Protein 6B8C (pdb70)

B-factor: mean 74.17, std 14.64, range [49.21, 110.91]

Secondary structure (DSSP, 8-state):
--HHHHHHHHHTTTTPPB-TT-EETTEE-HHHHHHHHHHHHH-----SSTTGGGGSSEEE-STTPPTT-EEEES-TT---EEEEEEETTEEEE---TT--SEEEETTTS--SEEEE-

Nearest PDB structures (foldseek):
  6b8c-assembly1_A  TM=1.009E+00  e=1.311E-25  Enterococcus faecium
  7v6s-assembly2_B  TM=8.438E-01  e=3.149E-09  Escherichia coli K-12
  8xup-assembly1_I  TM=8.447E-01  e=9.801E-09  Escherichia coli K-12
  8xud-assembly1_I  TM=8.359E-01  e=7.615E-09  Escherichia coli K-12
  2k1g-assembly1_A  TM=8.363E-01  e=1.675E-07  Escherichia coli K-12

Solvent-accessible surface area: 5639 Å² total; per-residue (Å²): 162,101,24,68,35,9,27,60,17,0,108,141,28,88,45,14,76,29,71,205,42,12,94,68,60,94,2,0,18,15,6,0,0,0,35,47,0,5,52,95,34,54,57,102,93,10,15,24,157,21,38,49,0,10,95,26,32,85,100,48,50,44,111,110,17,159,42,4,14,0,4,0,18,12,74,88,55,42,5,146,23,0,0,0,2,25,23,74,31,86,2,1,21,0,22,102,98,58,79,34,1,71,63,3,25,38,160,160,147,68,11,84,24,0,0,26,79

Radius of gyration: 12.3 Å; Cα contacts (8 Å, |Δi|>4): 278; chains: 1; bounding box: 28×29×31 Å

Structure (mmCIF, N/CA/C/O backbone):
data_6B8C
#
_entry.id   6B8C
#
_cell.length_a   100.385
_cell.length_b   100.385
_cell.length_c   100.385
_cell.angle_alpha   90.00
_cell.angle_beta   90.00
_cell.angle_gamma   90.00
#
_symmetry.space_group_name_H-M   'P 4 3 2'
#
loop_
_entity.id
_entity.type
_entity.pdbx_description
1 polymer NLP/P60
2 water water
#
loop_
_atom_site.group_PDB
_atom_site.id
_atom_site.type_symbol
_atom_site.label_atom_id
_atom_site.label_alt_id
_atom_site.label_comp_id
_atom_site.label_asym_id
_atom_site.label_entity_id
_atom_site.label_seq_id
_atom_site.pdbx_PDB_ins_code
_atom_site.Cartn_x
_atom_site.Cartn_y
_atom_site.Cartn_z
_atom_site.occupancy
_atom_site.B_iso_or_equiv
_atom_site.auth_seq_id
_atom_site.auth_comp_id
_atom_site.auth_asym_id
_atom_site.auth_atom_id
_atom_site.pdbx_PDB_model_num
ATOM 1 N N . VAL A 1 26 ? 125.880 79.716 134.109 1.00 103.34 414 VAL A N 1
ATOM 2 C CA . VAL A 1 26 ? 124.534 79.157 134.084 1.00 99.44 414 VAL A CA 1
ATOM 3 C C . VAL A 1 26 ? 124.310 78.231 135.271 1.00 98.32 414 VAL A C 1
ATOM 4 O O . VAL A 1 26 ? 123.800 77.122 135.120 1.00 98.97 414 VAL A O 1
ATOM 8 N N . ASN A 1 27 ? 124.706 78.689 136.451 1.00 95.81 415 ASN A N 1
ATOM 9 C CA . ASN A 1 27 ? 124.427 77.978 137.687 1.00 94.48 415 ASN A CA 1
ATOM 10 C C . ASN A 1 27 ? 123.174 78.551 138.346 1.00 89.31 415 ASN A C 1
ATOM 11 O O . ASN A 1 27 ? 122.653 79.595 137.946 1.00 87.95 415 ASN A O 1
ATOM 16 N N . GLY A 1 28 ? 122.680 77.839 139.363 1.00 91.10 416 GLY A N 1
ATOM 17 C CA . GLY A 1 28 ? 121.468 78.268 140.045 1.00 85.29 416 GLY A CA 1
ATOM 18 C C . GLY A 1 28 ? 121.578 79.654 140.649 1.00 82.09 416 GLY A C 1
ATOM 19 O O . GLY A 1 28 ? 120.565 80.345 140.825 1.00 79.64 416 GLY A O 1
ATOM 20 N N . ALA A 1 29 ? 122.800 80.078 140.982 1.00 82.04 417 ALA A N 1
ATOM 21 C CA . ALA A 1 29 ? 123.014 81.442 141.451 1.00 81.96 417 ALA A CA 1
ATOM 22 C C . ALA A 1 29 ? 122.528 82.459 140.425 1.00 76.95 417 ALA A C 1
ATOM 23 O O . ALA A 1 29 ? 121.973 83.501 140.790 1.00 74.44 417 ALA A O 1
ATOM 25 N N . ALA A 1 30 ? 122.707 82.162 139.135 1.00 81.72 418 ALA A N 1
ATOM 26 C CA . ALA A 1 30 ? 122.258 83.086 138.097 1.00 77.72 418 ALA A CA 1
ATOM 27 C C . ALA A 1 30 ? 120.736 83.135 138.024 1.00 75.20 418 ALA A C 1
ATOM 28 O O . ALA A 1 30 ? 120.153 84.211 137.837 1.00 76.06 418 ALA A O 1
ATOM 30 N N . ILE A 1 31 ? 120.079 81.982 138.171 1.00 76.27 419 ILE A N 1
ATOM 31 C CA . ILE A 1 31 ? 118.620 81.958 138.222 1.00 73.03 419 ILE A CA 1
ATOM 32 C C . ILE A 1 31 ? 118.118 82.801 139.388 1.00 69.65 419 ILE A C 1
ATOM 33 O O . ILE A 1 31 ? 117.167 83.580 139.248 1.00 67.20 419 ILE A O 1
ATOM 38 N N . VAL A 1 32 ? 118.754 82.661 140.554 1.00 73.30 420 VAL A N 1
ATOM 39 C CA . VAL A 1 32 ? 118.344 83.429 141.728 1.00 70.39 420 VAL A CA 1
ATOM 40 C C . VAL A 1 32 ? 118.552 84.922 141.496 1.00 68.63 420 VAL A C 1
ATOM 41 O O . VAL A 1 32 ? 117.693 85.750 141.837 1.00 65.70 420 VAL A O 1
ATOM 45 N N . ALA A 1 33 ? 119.696 85.288 140.914 1.00 66.92 421 ALA A N 1
ATOM 46 C CA . ALA A 1 33 ? 119.989 86.696 140.678 1.00 67.50 421 ALA A CA 1
ATOM 47 C C . ALA A 1 33 ? 119.003 87.307 139.691 1.00 66.40 421 ALA A C 1
ATOM 48 O O . ALA A 1 33 ? 118.599 88.466 139.842 1.00 64.70 421 ALA A O 1
ATOM 50 N N . GLU A 1 34 ? 118.599 86.541 138.674 1.00 67.00 422 GLU A N 1
ATOM 51 C CA . GLU A 1 34 ? 117.602 87.041 137.732 1.00 66.06 422 GLU A CA 1
ATOM 52 C C . GLU A 1 34 ? 116.230 87.152 138.388 1.00 62.71 422 GLU A C 1
ATOM 53 O O . GLU A 1 34 ? 115.493 88.113 138.139 1.00 60.63 422 GLU A O 1
ATOM 59 N N . ALA A 1 35 ? 115.869 86.178 139.228 1.00 64.59 423 ALA A N 1
ATOM 60 C CA . ALA A 1 35 ? 114.566 86.217 139.882 1.00 62.22 423 ALA A CA 1
ATOM 61 C C . ALA A 1 35 ? 114.454 87.408 140.824 1.00 60.71 423 ALA A C 1
ATOM 62 O O . ALA A 1 35 ? 113.378 88.004 140.958 1.00 58.48 423 ALA A O 1
ATOM 64 N N . TYR A 1 36 ? 115.557 87.774 141.484 1.00 60.63 424 TYR A N 1
ATOM 65 C CA . TYR A 1 36 ? 115.514 88.908 142.404 1.00 60.23 424 TYR A CA 1
ATOM 66 C C . TYR A 1 36 ? 115.196 90.226 141.703 1.00 58.75 424 TYR A C 1
ATOM 67 O O . TYR A 1 36 ? 114.716 91.160 142.357 1.00 56.87 424 TYR A O 1
ATOM 76 N N . LYS A 1 37 ? 115.427 90.319 140.390 1.00 60.14 425 LYS A N 1
ATOM 77 C CA . LYS A 1 37 ? 115.180 91.566 139.673 1.00 59.68 425 LYS A CA 1
ATOM 78 C C . LYS A 1 37 ? 113.708 91.957 139.649 1.00 57.66 425 LYS A C 1
ATOM 79 O O . LYS A 1 37 ? 113.395 93.126 139.397 1.00 56.97 425 LYS A O 1
ATOM 85 N N . TYR A 1 38 ? 112.795 91.021 139.890 1.00 57.41 426 TYR A N 1
ATOM 86 C CA . TYR A 1 38 ? 111.377 91.280 139.692 1.00 55.71 426 TYR A CA 1
ATOM 87 C C . TYR A 1 38 ? 110.592 91.297 140.996 1.00 53.47 426 TYR A C 1
ATOM 88 O O . TYR A 1 38 ? 109.357 91.260 140.966 1.00 53.16 426 TYR A O 1
ATOM 97 N N . ILE A 1 39 ? 111.280 91.372 142.138 1.00 53.57 427 ILE A N 1
ATOM 98 C CA . ILE A 1 39 ? 110.604 91.548 143.416 1.00 52.25 427 ILE A CA 1
ATOM 99 C C . ILE A 1 39 ? 109.748 92.804 143.363 1.00 51.32 427 ILE A C 1
ATOM 100 O O . ILE A 1 39 ? 110.186 93.855 142.879 1.00 51.39 427 ILE A O 1
ATOM 105 N N . GLY A 1 40 ? 108.506 92.690 143.826 1.00 49.98 428 GLY A N 1
ATOM 106 C CA . GLY A 1 40 ? 107.577 93.796 143.777 1.00 49.63 428 GLY A CA 1
ATOM 107 C C . GLY A 1 40 ? 106.786 93.913 142.493 1.00 50.48 428 GLY A C 1
ATOM 108 O O . GLY A 1 40 ? 105.963 94.828 142.377 1.00 51.36 428 GLY A O 1
ATOM 109 N N . THR A 1 41 ? 107.013 93.039 141.526 1.00 50.55 429 THR A N 1
ATOM 110 C CA . THR A 1 41 ? 106.186 93.014 140.329 1.00 50.83 429 THR A CA 1
ATOM 111 C C . THR A 1 41 ? 104.785 92.559 140.713 1.00 50.35 429 THR A C 1
ATOM 112 O O . THR A 1 41 ? 104.643 91.516 141.361 1.00 50.09 429 THR A O 1
ATOM 116 N N . PRO A 1 42 ? 103.738 93.309 140.377 1.00 52.10 430 PRO A N 1
ATOM 117 C CA . PRO A 1 42 ? 102.387 92.916 140.794 1.00 51.81 430 PRO A CA 1
ATOM 118 C C . PRO A 1 42 ? 101.915 91.642 140.109 1.00 52.59 430 PRO A C 1
ATOM 119 O O . PRO A 1 42 ? 102.387 91.256 139.036 1.00 52.42 430 PRO A O 1
ATOM 123 N N . TYR A 1 43 ? 100.961 90.984 140.760 1.00 52.31 431 TYR A N 1
ATOM 124 C CA . TYR A 1 43 ? 100.373 89.766 140.229 1.00 54.09 431 TYR A CA 1
ATOM 125 C C . TYR A 1 43 ? 99.365 90.111 139.144 1.00 55.54 431 TYR A C 1
ATOM 126 O O . TYR A 1 43 ? 98.531 91.005 139.319 1.00 57.03 431 TYR A O 1
ATOM 135 N N . VAL A 1 44 ? 99.444 89.402 138.025 1.00 54.52 432 VAL A N 1
ATOM 136 C CA . VAL A 1 44 ? 98.459 89.503 136.958 1.00 56.82 432 VAL A CA 1
ATOM 137 C C . VAL A 1 44 ? 98.168 88.094 136.470 1.00 58.79 432 VAL A C 1
ATOM 138 O O . VAL A 1 44 ? 99.089 87.366 136.082 1.00 58.98 432 VAL A O 1
ATOM 142 N N . TRP A 1 45 ? 96.897 87.704 136.498 1.00 55.85 433 TRP A N 1
ATOM 143 C CA . TRP A 1 45 ? 96.529 86.373 136.037 1.00 59.59 433 TRP A CA 1
ATOM 144 C C . TRP A 1 45 ? 96.962 86.180 134.590 1.00 59.96 433 TRP A C 1
ATOM 145 O O . TRP A 1 45 ? 96.621 86.981 133.714 1.00 60.20 433 TRP A O 1
ATOM 156 N N . GLY A 1 46 ? 97.731 85.121 134.345 1.00 61.72 434 GLY A N 1
ATOM 157 C CA . GLY A 1 46 ? 98.278 84.865 133.030 1.00 63.06 434 GLY A CA 1
ATOM 158 C C . GLY A 1 46 ? 99.413 85.771 132.601 1.00 61.90 434 GLY A C 1
ATOM 159 O O . GLY A 1 46 ? 99.879 85.645 131.464 1.00 62.01 434 GLY A O 1
ATOM 160 N N . GLY A 1 47 ? 99.873 86.676 133.462 1.00 59.37 435 GLY A N 1
ATOM 161 C CA . GLY A 1 47 ? 100.936 87.590 133.074 1.00 60.02 435 GLY A CA 1
ATOM 162 C C . GLY A 1 47 ? 102.254 86.864 132.865 1.00 62.46 435 GLY A C 1
ATOM 163 O O . GLY A 1 47 ? 102.634 85.982 133.638 1.00 61.76 435 GLY A O 1
ATOM 164 N N . LYS A 1 48 ? 102.966 87.252 131.800 1.00 62.60 436 LYS A N 1
ATOM 165 C CA . LYS A 1 48 ? 104.187 86.565 131.400 1.00 65.56 436 LYS A CA 1
ATOM 166 C C . LYS A 1 48 ? 105.391 87.492 131.236 1.00 65.59 436 LYS A C 1
ATOM 167 O O . LYS A 1 48 ? 106.413 87.060 130.685 1.00 66.91 436 LYS A O 1
ATOM 173 N N . ASP A 1 49 ? 105.309 88.740 131.688 1.00 63.91 437 ASP A N 1
ATOM 174 C CA . ASP A 1 49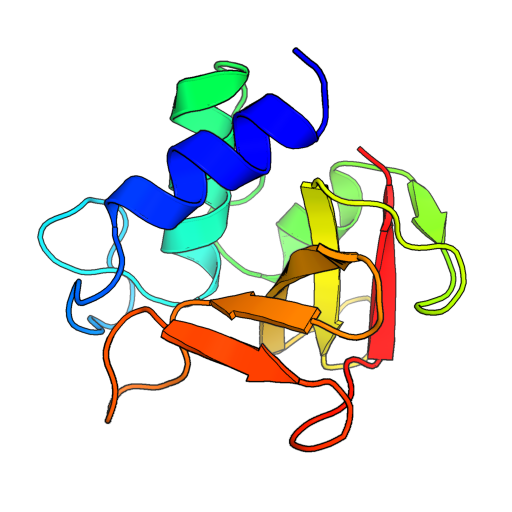 ? 106.386 89.701 131.490 1.00 65.53 437 ASP A CA 1
ATOM 175 C C . ASP A 1 49 ? 106.432 90.635 132.692 1.00 61.80 437 ASP A C 1
ATOM 176 O O . ASP A 1 49 ? 105.543 90.596 133.551 1.00 59.24 437 ASP A O 1
ATOM 181 N N . PRO A 1 50 ? 107.477 91.474 132.799 1.00 65.06 438 PRO A N 1
ATOM 182 C CA . PRO A 1 50 ? 107.646 92.291 134.020 1.00 62.51 438 PRO A CA 1
ATOM 183 C C . PRO A 1 50 ? 106.537 93.304 134.294 1.00 59.52 438 PRO A C 1
ATOM 184 O O . PRO A 1 50 ? 106.567 93.932 135.360 1.00 57.95 438 PRO A O 1
ATOM 188 N N . SER A 1 51 ? 105.573 93.501 133.394 1.00 63.43 439 SER A N 1
ATOM 189 C CA . SER A 1 51 ? 104.435 94.344 133.747 1.00 62.04 439 SER A CA 1
ATOM 190 C C . SER A 1 51 ? 103.446 93.627 134.657 1.00 60.20 439 SER A C 1
ATOM 191 O O . SER A 1 51 ? 102.579 94.279 135.248 1.00 60.80 439 SER A O 1
ATOM 194 N N . GLY A 1 52 ? 103.553 92.308 134.773 1.00 59.88 440 GLY A N 1
ATOM 195 C CA . GLY A 1 52 ? 102.717 91.536 135.665 1.00 57.89 440 GLY A CA 1
ATOM 196 C C . GLY A 1 52 ? 102.947 90.056 135.458 1.00 57.47 440 GLY A C 1
ATOM 197 O O . GLY A 1 52 ? 103.013 89.587 134.320 1.00 58.48 440 GLY A O 1
ATOM 198 N N . PHE A 1 53 ? 103.078 89.313 136.551 1.00 58.93 441 PHE A N 1
ATOM 199 C CA . PHE A 1 53 ? 103.347 87.886 136.517 1.00 58.26 441 PHE A CA 1
ATOM 200 C C . PHE A 1 53 ? 102.278 87.133 137.291 1.00 58.71 441 PHE A C 1
ATOM 201 O O . PHE A 1 53 ? 101.752 87.622 138.295 1.00 57.14 441 PHE A O 1
ATOM 209 N N . ASP A 1 54 ? 101.974 85.929 136.829 1.00 56.83 442 ASP A N 1
ATOM 210 C CA . ASP A 1 54 ? 101.408 84.918 137.702 1.00 57.84 442 ASP A CA 1
ATOM 211 C C . ASP A 1 54 ? 102.528 83.945 138.064 1.00 58.12 442 ASP A C 1
ATOM 212 O O . ASP A 1 54 ? 103.680 84.124 137.659 1.00 57.96 442 ASP A O 1
ATOM 217 N N . CYS A 1 55 ? 102.189 82.902 138.827 1.00 60.13 443 CYS A N 1
ATOM 218 C CA . CYS A 1 55 ? 103.228 82.029 139.370 1.00 60.24 443 CYS A CA 1
ATOM 219 C C . CYS A 1 55 ? 104.065 81.402 138.258 1.00 61.11 443 CYS A C 1
ATOM 220 O O . CYS A 1 55 ? 105.299 81.449 138.298 1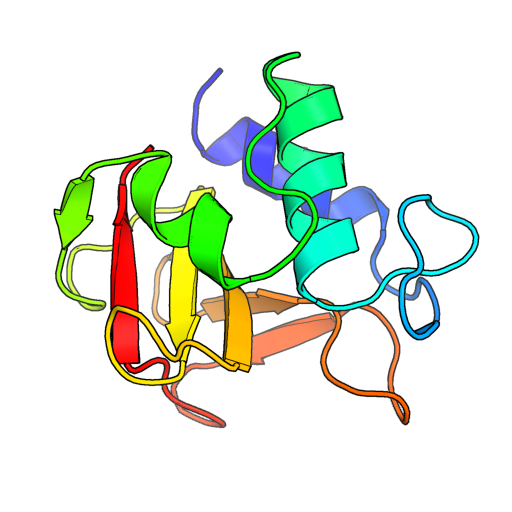.00 61.20 443 CYS A O 1
ATOM 223 N N . SER A 1 56 ? 103.412 80.841 137.238 1.00 63.51 444 SER A N 1
ATOM 224 C CA . SER A 1 56 ? 104.144 80.136 136.188 1.00 65.41 444 SER A CA 1
ATOM 225 C C . SER A 1 56 ? 104.831 81.100 135.224 1.00 64.99 444 SER A C 1
ATOM 226 O O . SER A 1 56 ? 105.917 80.797 134.709 1.00 64.45 444 SER A O 1
ATOM 229 N N . GLY A 1 57 ? 104.207 82.250 134.953 1.00 63.06 445 GLY A N 1
ATOM 230 C CA . GLY A 1 57 ? 104.823 83.226 134.067 1.00 62.04 445 GLY A CA 1
ATOM 231 C C . GLY A 1 57 ? 106.135 83.751 134.612 1.00 61.10 445 GLY A C 1
ATOM 232 O O . GLY A 1 57 ? 107.093 83.952 133.865 1.00 63.01 445 GLY A O 1
ATOM 233 N N . PHE A 1 58 ? 106.206 83.939 135.929 1.00 60.34 446 PHE A N 1
ATOM 234 C CA . PHE A 1 58 ? 107.426 84.431 136.559 1.00 59.00 446 PHE A CA 1
ATOM 235 C C . PHE A 1 58 ? 108.581 83.444 136.388 1.00 60.40 446 PHE A C 1
ATOM 236 O O . PHE A 1 58 ? 109.676 83.819 135.943 1.00 60.04 446 PHE A O 1
ATOM 244 N N . THR A 1 59 ? 108.351 82.173 136.732 1.00 60.41 447 THR A N 1
ATOM 245 C CA . THR A 1 59 ? 109.404 81.167 136.604 1.00 62.84 447 THR A CA 1
ATOM 246 C C . THR A 1 59 ? 109.808 80.968 135.148 1.00 65.65 447 THR A C 1
ATOM 247 O O . THR A 1 59 ? 111.004 80.835 134.836 1.00 66.34 447 THR A O 1
ATOM 251 N N . ARG A 1 60 ? 108.826 80.941 134.238 1.00 63.92 448 ARG A N 1
ATOM 252 C CA . ARG A 1 60 ? 109.145 80.826 132.821 1.00 67.35 448 ARG A CA 1
ATOM 253 C C . ARG A 1 60 ? 109.999 81.994 132.353 1.00 64.60 448 ARG A C 1
ATOM 254 O O . ARG A 1 60 ? 110.959 81.805 131.599 1.00 65.73 448 ARG A O 1
ATOM 262 N N . TYR A 1 61 ? 109.671 83.210 132.796 1.00 67.08 449 TYR A N 1
ATOM 263 C CA . TYR A 1 61 ? 110.425 84.383 132.373 1.00 65.20 449 TYR A CA 1
ATOM 264 C C . TYR A 1 61 ? 111.854 84.338 132.895 1.00 65.19 449 TYR A C 1
ATOM 265 O O . TYR A 1 61 ? 112.798 84.668 132.167 1.00 65.79 449 TYR A O 1
ATOM 274 N N . VAL A 1 62 ? 112.031 83.937 134.155 1.00 63.50 450 VAL A N 1
ATOM 275 C CA . VAL A 1 62 ? 113.377 83.836 134.717 1.00 64.81 450 VAL A CA 1
ATOM 276 C C . VAL A 1 62 ? 114.212 82.841 133.917 1.00 68.79 450 VAL A C 1
ATOM 277 O O . VAL A 1 62 ? 115.348 83.133 133.508 1.00 69.01 450 VAL A O 1
ATOM 281 N N . TYR A 1 63 ? 113.655 81.650 133.670 1.00 65.11 451 TYR A N 1
ATOM 282 C CA . TYR A 1 63 ? 114.415 80.645 132.936 1.00 71.60 451 TYR A CA 1
ATOM 283 C C . TYR A 1 63 ? 114.651 81.056 131.492 1.00 73.75 451 TYR A C 1
ATOM 284 O O . TYR A 1 63 ? 115.687 80.713 130.918 1.00 76.16 451 TYR A O 1
ATOM 293 N N . LEU A 1 64 ? 113.722 81.804 130.899 1.00 73.07 452 LEU A N 1
ATOM 294 C CA . LEU A 1 64 ? 113.922 82.292 129.542 1.00 74.67 452 LEU A CA 1
ATOM 295 C C . LEU A 1 64 ? 115.063 83.297 129.487 1.00 74.80 452 LEU A C 1
ATOM 296 O O . LEU A 1 64 ? 115.884 83.265 128.562 1.00 77.18 452 LEU A O 1
ATOM 301 N N . GLN A 1 65 ? 115.135 84.190 130.476 1.00 71.57 453 GLN A N 1
ATOM 302 C CA . GLN A 1 65 ? 116.203 85.183 130.498 1.00 72.33 453 GLN A CA 1
ATOM 303 C C . GLN A 1 65 ? 117.563 84.534 130.717 1.00 74.23 453 GLN A C 1
ATOM 304 O O . GLN A 1 65 ? 118.556 84.949 130.108 1.00 76.72 453 GLN A O 1
ATOM 310 N N . VAL A 1 66 ? 117.636 83.524 131.585 1.00 75.42 454 VAL A N 1
ATOM 311 C CA . VAL A 1 66 ? 118.950 82.985 131.931 1.00 75.89 454 VAL A CA 1
ATOM 312 C C . VAL A 1 66 ? 119.406 81.935 130.920 1.00 78.81 454 VAL A C 1
ATOM 313 O O . VAL A 1 66 ? 120.575 81.913 130.517 1.00 80.49 454 VAL A O 1
ATOM 317 N N . THR A 1 67 ? 118.502 81.053 130.485 1.00 77.48 455 THR A N 1
ATOM 318 C CA . THR A 1 67 ? 118.875 79.901 129.676 1.00 81.86 455 THR A CA 1
ATOM 319 C C . THR A 1 67 ? 118.399 79.972 128.233 1.00 84.21 455 THR A C 1
ATOM 320 O O . THR A 1 67 ? 118.916 79.227 127.397 1.00 87.84 455 THR A O 1
ATOM 324 N N . GLY A 1 68 ? 117.426 80.827 127.922 1.00 82.47 456 GLY A N 1
ATOM 325 C CA . GLY A 1 68 ? 116.911 80.929 126.574 1.00 85.31 456 GLY A CA 1
ATOM 326 C C . GLY A 1 68 ? 115.902 79.872 126.183 1.00 87.45 456 GLY A C 1
ATOM 327 O O . GLY A 1 68 ? 115.278 79.999 125.121 1.00 88.37 456 GLY A O 1
ATOM 328 N N .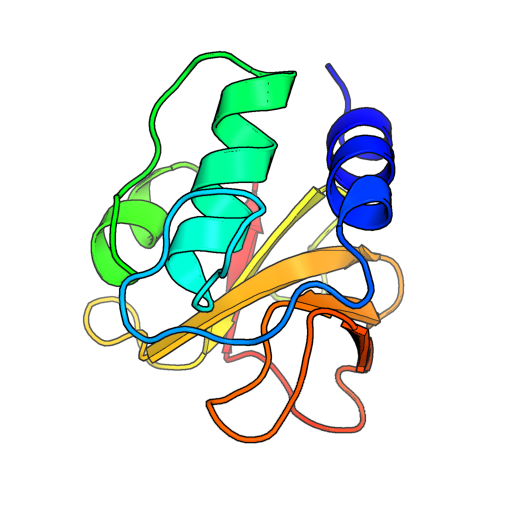 ARG A 1 69 ? 115.723 78.832 126.989 1.00 84.66 457 ARG A N 1
ATOM 329 C CA . ARG A 1 69 ? 114.753 77.792 126.686 1.00 87.77 457 ARG A CA 1
ATOM 330 C C . ARG A 1 69 ? 113.423 78.089 127.370 1.00 84.36 457 ARG A C 1
ATOM 331 O O . ARG A 1 69 ? 113.352 78.796 128.379 1.00 81.48 457 ARG A O 1
ATOM 339 N N . ASP A 1 70 ? 112.362 77.530 126.802 1.00 89.54 458 ASP A N 1
ATOM 340 C CA . ASP A 1 70 ? 110.992 77.831 127.200 1.00 85.62 458 ASP A CA 1
ATOM 341 C C . ASP A 1 70 ? 110.416 76.620 127.927 1.00 85.50 458 ASP A C 1
ATOM 342 O O . ASP A 1 70 ? 109.894 75.696 127.297 1.00 87.60 458 ASP A O 1
ATOM 347 N N . ILE A 1 71 ? 110.506 76.629 129.257 1.00 82.78 459 ILE A N 1
ATOM 348 C CA . ILE A 1 71 ? 109.751 75.681 130.067 1.00 83.12 459 ILE A CA 1
ATOM 349 C C . ILE A 1 71 ? 108.291 76.092 129.936 1.00 84.47 459 ILE A C 1
ATOM 350 O O . ILE A 1 71 ? 107.998 77.196 129.468 1.00 81.03 459 ILE A O 1
ATOM 355 N N . GLY A 1 72 ? 107.368 75.219 130.324 1.00 80.35 460 GLY A N 1
ATOM 356 C CA . GLY A 1 72 ? 105.956 75.462 130.073 1.00 83.12 460 GLY A CA 1
ATOM 357 C C . GLY A 1 72 ? 105.410 76.837 130.422 1.00 80.35 460 GLY A C 1
ATOM 358 O O . GLY A 1 72 ? 105.906 77.503 131.337 1.00 78.83 460 GLY A O 1
ATOM 359 N N . GLY A 1 73 ? 104.376 77.272 129.693 1.00 83.28 461 GLY A N 1
ATOM 360 C CA . GLY A 1 73 ? 103.741 78.549 129.970 1.00 81.03 461 GLY A CA 1
ATOM 361 C C . GLY A 1 73 ? 102.797 78.538 131.152 1.00 81.54 461 GLY A C 1
ATOM 362 O O . GLY A 1 73 ? 102.526 79.598 131.727 1.00 81.38 461 GLY A O 1
ATOM 363 N N . TRP A 1 74 ? 102.285 77.372 131.523 1.00 83.08 462 TRP A N 1
ATOM 364 C CA . TRP A 1 74 ? 101.494 77.196 132.731 1.00 80.35 462 TRP A CA 1
ATOM 365 C C . TRP A 1 74 ? 102.168 76.129 133.595 1.00 80.66 462 TRP A C 1
ATOM 366 O O . TRP A 1 74 ? 103.277 75.673 133.305 1.00 83.11 462 TRP A O 1
ATOM 377 N N . THR A 1 75 ? 101.488 75.733 134.670 1.00 85.04 463 THR A N 1
ATOM 378 C CA . THR A 1 75 ? 102.169 75.041 135.761 1.00 82.64 463 THR A CA 1
ATOM 379 C C . THR A 1 75 ? 102.592 73.626 135.377 1.00 84.67 463 THR A C 1
ATOM 380 O O . THR A 1 75 ? 103.709 73.201 135.695 1.00 85.04 463 THR A O 1
ATOM 384 N N . VAL A 1 76 ? 101.731 72.886 134.687 1.00 85.42 464 VAL A N 1
ATOM 385 C CA . VAL A 1 76 ? 101.919 71.443 134.541 1.00 87.52 464 VAL A CA 1
ATOM 386 C C . VAL A 1 76 ? 103.049 71.100 133.571 1.00 88.44 464 VAL A C 1
ATOM 387 O O . VAL A 1 76 ? 103.873 70.232 133.898 1.00 88.94 464 VAL A O 1
ATOM 391 N N . PRO A 1 77 ? 103.150 71.720 132.386 1.00 85.34 465 PRO A N 1
ATOM 392 C CA . PRO A 1 77 ? 104.325 71.448 131.537 1.00 87.85 465 PRO A CA 1
ATOM 393 C C . PRO A 1 77 ? 105.649 71.697 132.237 1.00 87.83 465 PRO A C 1
ATOM 394 O O . PRO A 1 77 ? 106.614 70.953 132.009 1.00 90.68 465 PRO A O 1
ATOM 398 N N . GLN A 1 78 ? 105.718 72.702 133.113 1.00 87.10 466 GLN A N 1
ATOM 399 C CA . GLN A 1 78 ? 106.949 72.980 133.842 1.00 85.90 466 GLN A CA 1
ATOM 400 C C . GLN A 1 78 ? 107.385 71.822 134.729 1.00 89.30 466 GLN A C 1
ATOM 401 O O . GLN A 1 78 ? 108.532 71.813 135.188 1.00 89.05 466 GLN A O 1
ATOM 407 N N . GLU A 1 79 ? 106.510 70.842 134.966 1.00 80.48 467 GLU A N 1
ATOM 408 C CA . GLU A 1 79 ? 106.886 69.656 135.724 1.00 85.41 467 GLU A CA 1
ATOM 409 C C . GLU A 1 79 ? 107.831 68.740 134.955 1.00 87.86 467 GLU A C 1
ATOM 410 O O . GLU A 1 79 ? 108.393 67.819 135.556 1.00 88.76 467 GLU A O 1
ATOM 416 N N . SER A 1 80 ? 108.019 68.964 133.653 1.00 89.00 468 SER A N 1
ATOM 417 C CA . SER A 1 80 ? 108.870 68.105 132.840 1.00 93.87 468 SER A CA 1
ATOM 418 C C . SER A 1 80 ? 110.255 68.685 132.593 1.00 93.67 468 SER A C 1
ATOM 419 O O . SER A 1 80 ? 111.105 67.993 132.023 1.00 98.22 468 SER A O 1
ATOM 422 N N . ALA A 1 81 ? 110.504 69.928 133.008 1.00 96.94 469 ALA A N 1
ATOM 423 C CA . ALA A 1 81 ? 111.715 70.641 132.624 1.00 95.45 469 ALA A CA 1
ATOM 424 C C . ALA A 1 81 ? 112.981 70.089 133.266 1.00 98.44 469 ALA A C 1
ATOM 425 O O . ALA A 1 81 ? 114.077 70.471 132.842 1.00 101.49 469 ALA A O 1
ATOM 427 N N . GLY A 1 82 ? 112.869 69.218 134.256 1.00 96.62 470 GLY A N 1
ATOM 428 C CA . GLY A 1 82 ? 114.029 68.640 134.913 1.00 98.43 470 GLY A CA 1
ATOM 429 C C . GLY A 1 82 ? 113.683 67.283 135.479 1.00 100.82 470 GLY A C 1
ATOM 430 O O . GLY A 1 82 ? 112.768 66.609 135.000 1.00 103.32 470 GLY A O 1
ATOM 431 N N . THR A 1 83 ? 114.415 66.875 136.511 1.00 102.17 471 THR A N 1
ATOM 432 C CA . THR A 1 83 ? 114.191 65.587 137.160 1.00 102.93 471 THR A CA 1
ATOM 433 C C . THR A 1 83 ? 113.524 65.803 138.514 1.00 99.36 471 THR A C 1
ATOM 434 O O . THR A 1 83 ? 113.982 66.626 139.312 1.00 96.91 471 THR A O 1
ATOM 438 N N . LYS A 1 84 ? 112.430 65.082 138.758 1.00 102.24 472 LYS A N 1
ATOM 439 C CA . LYS A 1 84 ? 111.708 65.212 140.019 1.00 99.27 472 LYS A CA 1
ATOM 440 C C . LYS A 1 84 ? 112.594 64.810 141.190 1.00 99.68 472 LYS A C 1
ATOM 441 O O . LYS A 1 84 ? 113.453 63.930 141.081 1.00 102.87 472 LYS A O 1
ATOM 447 N N . ILE A 1 85 ? 112.376 65.471 142.327 1.00 99.28 473 ILE A N 1
ATOM 448 C CA . ILE A 1 85 ? 113.269 65.351 143.471 1.00 100.50 473 ILE A CA 1
ATOM 449 C C . ILE A 1 85 ? 112.510 65.800 144.714 1.00 98.01 473 ILE A C 1
ATOM 450 O O . ILE A 1 85 ? 111.469 66.460 144.626 1.00 94.68 473 ILE A O 1
ATOM 455 N N . SER A 1 86 ? 113.016 65.414 145.882 1.00 100.83 474 SER A N 1
ATOM 456 C CA . SER A 1 86 ? 112.396 65.840 147.125 1.00 99.79 474 SER A CA 1
ATOM 457 C C . SER A 1 86 ? 112.711 67.308 147.395 1.00 96.23 474 SER A C 1
ATOM 458 O O . SER A 1 86 ? 113.697 67.862 146.901 1.00 94.50 474 SER A O 1
ATOM 461 N N . VAL A 1 87 ? 111.846 67.943 148.187 1.00 95.70 475 VAL A N 1
ATOM 462 C CA . VAL A 1 87 ? 112.068 69.342 148.540 1.00 94.37 475 VAL A CA 1
ATOM 463 C C . VAL A 1 87 ? 113.341 69.491 149.364 1.00 96.86 475 VAL A C 1
ATOM 464 O O . VAL A 1 87 ? 114.001 70.537 149.321 1.00 95.45 475 VAL A O 1
ATOM 468 N N . SER A 1 88 ? 113.718 68.448 150.109 1.00 96.40 476 SER A N 1
ATOM 469 C CA . SER A 1 88 ? 114.963 68.494 150.870 1.00 99.82 476 SER A CA 1
ATOM 470 C C . SER A 1 88 ? 116.170 68.607 149.948 1.00 101.44 476 SER A C 1
ATOM 471 O O . SER A 1 88 ? 117.125 69.335 150.245 1.00 102.44 476 SER A O 1
ATOM 474 N N . GLN A 1 89 ? 116.140 67.901 148.819 1.00 99.45 477 GLN A N 1
ATOM 475 C CA . GLN A 1 89 ? 117.249 67.867 147.878 1.00 100.86 477 GLN A CA 1
ATOM 476 C C . GLN A 1 89 ? 117.173 68.983 146.840 1.00 97.57 477 GLN A C 1
ATOM 477 O O . GLN A 1 89 ? 117.742 68.848 145.750 1.00 99.65 477 GLN A O 1
ATOM 483 N N . ALA A 1 90 ? 116.485 70.077 147.155 1.00 101.73 478 ALA A N 1
ATOM 484 C CA . ALA A 1 90 ? 116.346 71.204 146.242 1.00 96.33 478 ALA A CA 1
ATOM 485 C C . ALA A 1 90 ? 117.459 72.210 146.509 1.00 93.83 478 ALA A C 1
ATOM 486 O O . ALA A 1 90 ? 117.578 72.733 147.622 1.00 92.76 478 ALA A O 1
ATOM 488 N N . LYS A 1 91 ? 118.273 72.471 145.494 1.00 93.09 479 LYS A N 1
ATOM 489 C CA . LYS A 1 91 ? 119.310 73.487 145.566 1.00 91.52 479 LYS A CA 1
ATOM 490 C C . LYS A 1 91 ? 118.794 74.796 144.971 1.00 86.90 479 LYS A C 1
ATOM 491 O O . LYS A 1 91 ? 117.715 74.858 144.377 1.00 83.84 479 LYS A O 1
ATOM 497 N N . ALA A 1 92 ? 119.579 75.855 145.153 1.00 83.46 480 ALA A N 1
ATOM 498 C CA . ALA A 1 92 ? 119.201 77.163 144.637 1.00 80.46 480 ALA A CA 1
ATOM 499 C C . ALA A 1 92 ? 119.025 77.110 143.124 1.00 79.46 480 ALA A C 1
ATOM 500 O O . ALA A 1 92 ? 119.919 76.673 142.396 1.00 81.85 480 ALA A O 1
ATOM 502 N N . GLY A 1 93 ? 117.859 77.550 142.654 1.00 79.65 481 GLY A N 1
ATOM 503 C CA . GLY A 1 93 ? 117.520 77.539 141.248 1.00 78.73 481 GLY A CA 1
ATOM 504 C C . GLY A 1 93 ? 116.509 76.483 140.851 1.00 79.37 481 GLY A C 1
ATOM 505 O O . GLY A 1 93 ? 115.824 76.656 139.834 1.00 77.56 481 GLY A O 1
ATOM 506 N N . ASP A 1 94 ? 116.391 75.399 141.616 1.00 77.79 482 ASP A N 1
ATOM 507 C CA . ASP A 1 94 ? 115.435 74.355 141.281 1.00 80.63 482 ASP A CA 1
ATOM 508 C C . ASP A 1 94 ? 114.008 74.886 141.375 1.00 76.17 482 ASP A C 1
ATOM 509 O O . ASP A 1 94 ? 113.740 75.929 141.975 1.00 74.31 482 ASP A O 1
ATOM 514 N N . LEU A 1 95 ? 113.081 74.151 140.771 1.00 81.29 483 LEU A N 1
ATOM 515 C CA . LEU A 1 95 ? 111.675 74.526 140.800 1.00 76.81 483 LEU A CA 1
ATOM 516 C C . LEU A 1 95 ? 110.968 73.763 141.913 1.00 76.57 483 LEU A C 1
ATOM 517 O O . LEU A 1 95 ? 111.309 72.616 142.199 1.00 78.76 483 LEU A O 1
ATOM 522 N N . LEU A 1 96 ? 109.999 74.410 142.555 1.00 75.14 484 LEU A N 1
ATOM 523 C CA . LEU A 1 96 ? 109.219 73.812 143.632 1.00 74.84 484 LEU A CA 1
ATOM 524 C C . LEU A 1 96 ? 107.751 73.836 143.238 1.00 72.93 484 LEU A C 1
ATOM 525 O O . LEU A 1 96 ? 107.254 74.864 142.768 1.00 70.71 484 LEU A O 1
ATOM 530 N N . PHE A 1 97 ? 107.058 72.718 143.448 1.00 76.04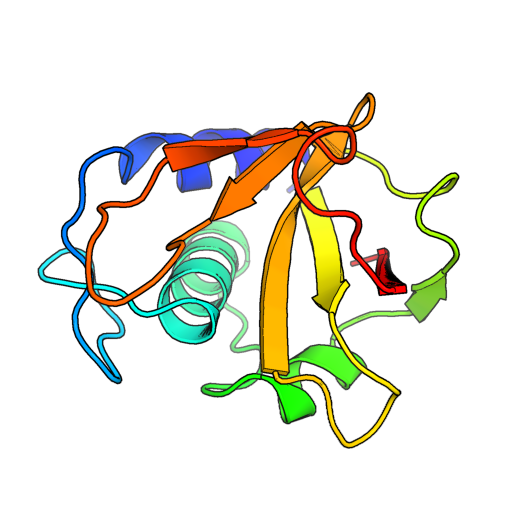 485 PHE A N 1
ATOM 531 C CA . PHE A 1 97 ? 105.709 72.527 142.933 1.00 76.07 485 PHE A CA 1
ATOM 532 C C . PHE A 1 97 ? 104.758 72.142 144.055 1.00 77.13 485 PHE A C 1
ATOM 533 O O . PHE A 1 97 ? 105.060 71.251 144.861 1.00 79.07 485 PHE A O 1
ATOM 541 N N . TRP A 1 98 ? 103.617 72.830 144.098 1.00 75.10 486 TRP A N 1
ATOM 542 C CA . TRP A 1 98 ? 102.502 72.487 144.965 1.00 76.62 486 TRP A CA 1
ATOM 543 C C . TRP A 1 98 ? 101.489 71.667 144.183 1.00 79.20 486 TRP A C 1
ATOM 544 O O . TRP A 1 98 ? 101.181 71.980 143.030 1.00 78.77 486 TRP A O 1
ATOM 555 N N . GLY A 1 99 ? 100.948 70.642 144.824 1.00 81.48 487 GLY A N 1
ATOM 556 C CA . GLY A 1 99 ? 100.005 69.749 144.183 1.00 84.69 487 GLY A CA 1
ATOM 557 C C . GLY A 1 99 ? 100.663 68.455 143.749 1.00 86.90 487 GLY A C 1
ATOM 558 O O . GLY A 1 99 ? 101.873 68.247 143.885 1.00 86.71 487 GLY A O 1
ATOM 559 N N . SER A 1 100 ? 99.848 67.586 143.211 1.00 86.90 488 SER A N 1
ATOM 560 C CA . SER A 1 100 ? 100.388 66.302 142.792 1.00 90.90 488 SER A CA 1
ATOM 561 C C . SER A 1 100 ? 100.828 66.359 141.332 1.00 91.21 488 SER A C 1
ATOM 562 O O . SER A 1 100 ? 100.305 67.163 140.552 1.00 89.23 488 SER A O 1
ATOM 565 N N . PRO A 1 101 ? 101.806 65.526 140.945 1.00 90.36 489 PRO A N 1
ATOM 566 C CA . PRO A 1 101 ? 102.242 65.495 139.540 1.00 91.53 489 PRO A CA 1
ATOM 567 C C . PRO A 1 101 ? 101.078 65.287 138.584 1.00 93.45 489 PRO A C 1
ATOM 568 O O . PRO A 1 101 ? 100.301 64.339 138.727 1.00 96.32 489 PRO A O 1
ATOM 572 N N . GLY A 1 102 ? 100.945 66.191 137.616 1.00 92.50 490 GLY A N 1
ATOM 573 C CA . GLY A 1 102 ? 99.796 66.254 136.747 1.00 94.50 490 GLY A CA 1
ATOM 574 C C . GLY A 1 102 ? 98.753 67.267 137.164 1.00 92.83 490 GLY A C 1
ATOM 575 O O . GLY A 1 102 ? 97.957 67.702 136.322 1.00 92.68 490 GLY A O 1
ATOM 576 N N . GLY A 1 103 ? 98.742 67.657 138.435 1.00 92.42 491 GLY A N 1
ATOM 577 C CA . GLY A 1 103 ? 97.765 68.600 138.934 1.00 90.66 491 GLY A CA 1
ATOM 578 C C . GLY A 1 103 ? 98.382 69.676 139.801 1.00 87.56 491 GLY A C 1
ATOM 579 O O . GLY A 1 103 ? 97.743 70.163 140.739 1.00 87.89 491 GLY A O 1
ATOM 580 N N . THR A 1 104 ? 99.628 70.044 139.509 1.00 89.08 492 THR A N 1
ATOM 581 C CA . THR A 1 104 ? 100.257 71.129 140.244 1.00 84.95 492 THR A CA 1
ATOM 582 C C . THR A 1 104 ? 99.495 72.426 140.018 1.00 82.55 492 THR A C 1
ATOM 583 O O . THR A 1 104 ? 99.039 72.714 138.909 1.00 85.70 492 THR A O 1
ATOM 587 N N . TYR A 1 105 ? 99.343 73.201 141.088 1.00 78.25 493 TYR A N 1
ATOM 588 C CA . TYR A 1 105 ? 98.626 74.463 141.033 1.00 74.53 493 TYR A CA 1
ATOM 589 C C . TYR A 1 105 ? 99.505 75.658 141.374 1.00 69.63 493 TYR A C 1
ATOM 590 O O . TYR A 1 105 ? 99.027 76.797 141.313 1.00 67.00 493 TYR A O 1
ATOM 599 N N . HIS A 1 106 ? 100.769 75.438 141.724 1.00 71.96 494 HIS A N 1
ATOM 600 C CA . HIS A 1 106 ? 101.648 76.530 142.109 1.00 67.44 494 HIS A CA 1
ATOM 601 C C . HIS A 1 106 ? 103.091 76.091 141.924 1.00 67.91 494 HIS A C 1
ATOM 602 O O . HIS A 1 106 ? 103.422 74.913 142.081 1.00 70.12 494 HIS A O 1
ATOM 609 N N . VAL A 1 107 ? 103.945 77.063 141.613 1.00 66.51 495 VAL A N 1
ATOM 610 C CA . VAL A 1 107 ? 105.363 76.828 141.384 1.00 66.50 495 VAL A CA 1
ATOM 611 C C . VAL A 1 107 ? 106.146 78.017 141.925 1.00 64.07 495 VAL A C 1
ATOM 612 O O . VAL A 1 107 ? 105.648 79.144 141.977 1.00 62.56 495 VAL A O 1
ATOM 616 N N . ALA A 1 108 ? 107.376 77.749 142.350 1.00 63.64 496 ALA A N 1
ATOM 617 C CA . ALA A 1 108 ? 108.283 78.795 142.805 1.00 62.67 496 ALA A CA 1
ATOM 618 C C . ALA A 1 108 ? 109.709 78.385 142.464 1.00 64.18 496 ALA A C 1
ATOM 619 O O . ALA A 1 108 ? 109.969 77.247 142.074 1.00 65.71 496 ALA A O 1
ATOM 621 N N . ILE A 1 109 ? 110.637 79.330 142.606 1.00 63.46 497 ILE A N 1
ATOM 622 C CA . ILE A 1 109 ? 112.057 79.072 142.390 1.00 66.02 497 ILE A CA 1
ATOM 623 C C . ILE A 1 109 ? 112.729 78.880 143.742 1.00 67.15 497 ILE A C 1
ATOM 624 O O . ILE A 1 109 ? 112.641 79.749 144.619 1.00 64.76 497 ILE A O 1
ATOM 629 N N . ALA A 1 110 ? 113.401 77.746 143.908 1.00 69.74 498 ALA A N 1
ATOM 630 C CA . ALA A 1 110 ? 114.065 77.447 145.167 1.00 71.78 498 ALA A CA 1
ATOM 631 C C . ALA A 1 110 ? 115.249 78.377 145.389 1.00 73.06 498 ALA A C 1
ATOM 632 O O . ALA A 1 110 ? 116.027 78.655 144.471 1.00 73.49 498 ALA A O 1
ATOM 634 N N . LEU A 1 111 ? 115.378 78.863 146.621 1.00 70.13 499 LEU A N 1
ATOM 635 C CA . LEU A 1 111 ? 116.532 79.644 147.036 1.00 72.23 499 LEU A CA 1
ATOM 636 C C . LEU A 1 111 ? 117.511 78.848 147.887 1.00 76.58 499 LEU A C 1
ATOM 637 O O . LEU A 1 111 ? 118.577 79.372 148.227 1.00 77.95 499 LEU A O 1
ATOM 642 N N . GLY A 1 112 ? 117.177 77.610 148.241 1.00 75.06 500 GLY A N 1
ATOM 643 C CA . GLY A 1 112 ? 117.982 76.855 149.177 1.00 78.67 500 GLY A CA 1
ATOM 644 C C . GLY A 1 112 ? 117.648 77.225 150.607 1.00 80.25 500 GLY A C 1
ATOM 645 O O . GLY A 1 112 ? 117.280 78.370 150.888 1.00 80.05 500 GLY A O 1
ATOM 646 N N . GLY A 1 113 ? 117.754 76.264 151.517 1.00 81.86 501 GLY A N 1
ATOM 647 C CA . GLY A 1 113 ? 117.476 76.537 152.916 1.00 82.10 501 GLY A CA 1
ATOM 648 C C . GLY A 1 113 ? 116.019 76.810 153.220 1.00 80.05 501 GLY A C 1
ATOM 649 O O . GLY A 1 113 ? 115.717 77.686 154.041 1.00 80.01 501 GLY A O 1
ATOM 650 N N . GLY A 1 114 ? 115.104 76.088 152.573 1.00 80.85 502 GLY A N 1
ATOM 651 C CA . GLY A 1 114 ? 113.689 76.244 152.851 1.00 78.23 502 GLY A CA 1
ATOM 652 C C . GLY A 1 114 ? 113.074 77.539 152.377 1.00 73.60 502 GLY A C 1
ATOM 653 O O . GLY A 1 114 ? 111.974 77.885 152.820 1.00 72.08 502 GLY A O 1
ATOM 654 N N . GLN A 1 115 ? 113.747 78.263 151.489 1.00 74.49 503 GLN A N 1
ATOM 655 C CA . GLN A 1 115 ? 113.284 79.551 151.002 1.00 70.27 503 GLN A CA 1
ATOM 656 C C . GLN A 1 115 ? 113.027 79.47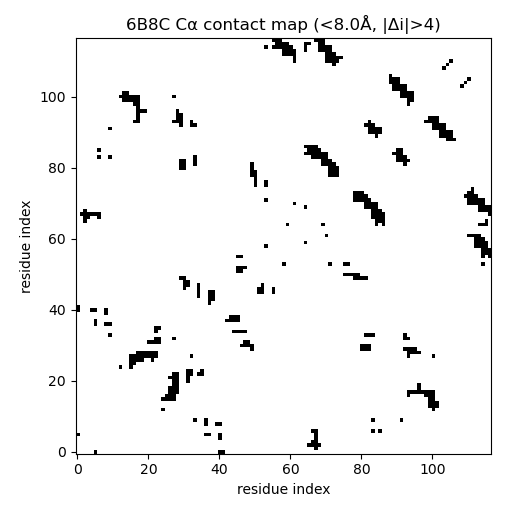7 149.506 1.00 67.47 503 GLN A C 1
ATOM 657 O O . GLN A 1 115 ? 113.667 78.709 148.783 1.00 69.16 503 GLN A O 1
ATOM 663 N N . TYR A 1 116 ? 112.081 80.286 149.046 1.00 66.53 504 TYR A N 1
ATOM 664 C CA . TYR A 1 116 ? 111.786 80.368 147.627 1.00 64.30 504 TYR A CA 1
ATOM 665 C C . TYR A 1 116 ? 111.343 81.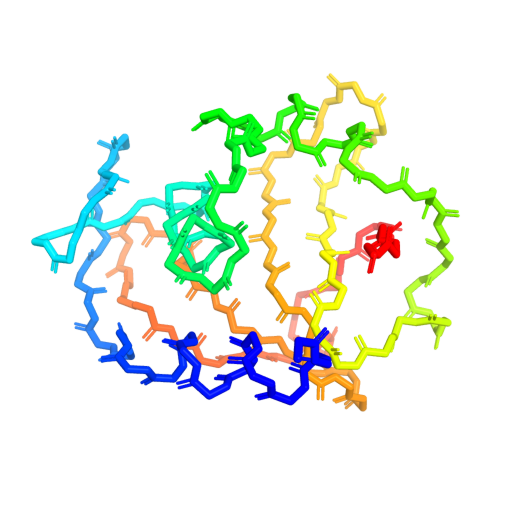783 147.300 1.00 60.01 504 TYR A C 1
ATOM 666 O O . TYR A 1 116 ? 111.170 82.625 148.182 1.00 58.34 504 TYR A O 1
ATOM 675 N N . ILE A 1 117 ? 111.168 82.038 146.011 1.00 60.46 505 ILE A N 1
ATOM 676 C CA . ILE A 1 117 ? 110.692 83.322 145.524 1.00 57.62 505 ILE A CA 1
ATOM 677 C C . ILE A 1 117 ? 109.602 83.043 144.502 1.00 56.68 505 ILE A C 1
ATOM 678 O O . ILE A 1 117 ? 109.709 82.095 143.716 1.00 57.60 505 ILE A O 1
ATOM 683 N N . HIS A 1 118 ? 108.534 83.839 144.536 1.00 54.24 506 HIS A N 1
ATOM 684 C CA . HIS A 1 118 ? 107.384 83.512 143.704 1.00 54.25 506 HIS A CA 1
ATOM 685 C C . HIS A 1 118 ? 106.464 84.711 143.550 1.00 54.73 506 HIS A C 1
ATOM 686 O O . HIS A 1 118 ? 106.531 85.682 144.310 1.00 54.88 506 HIS A O 1
ATOM 693 N N . ALA A 1 119 ? 105.611 84.623 142.528 1.00 54.78 507 ALA A N 1
ATOM 694 C CA . ALA A 1 119 ? 104.413 85.436 142.398 1.00 55.24 507 ALA A CA 1
ATOM 695 C C . ALA A 1 119 ? 103.323 84.725 143.189 1.00 55.64 507 ALA A C 1
ATOM 696 O O . ALA A 1 119 ? 102.761 83.731 142.715 1.00 57.82 507 ALA A O 1
ATOM 698 N N . PRO A 1 120 ? 103.018 85.186 144.401 1.00 55.01 508 PRO A N 1
ATOM 699 C CA . PRO A 1 120 ? 102.230 84.364 145.332 1.00 56.12 508 PRO A CA 1
ATOM 700 C C . PRO A 1 120 ? 100.780 84.148 144.917 1.00 57.97 508 PRO A C 1
ATOM 701 O O . PRO A 1 120 ? 100.348 82.999 144.794 1.00 60.38 508 PRO A O 1
ATOM 705 N N . GLN A 1 121 ? 100.024 85.214 144.686 1.00 54.38 509 GLN A N 1
ATOM 706 C CA . GLN A 1 121 ? 98.590 85.102 144.455 1.00 57.77 509 GLN A CA 1
ATOM 707 C C . GLN A 1 121 ? 98.066 86.464 143.999 1.00 58.59 509 GLN A C 1
ATOM 708 O O . GLN A 1 121 ? 98.736 87.483 144.204 1.00 56.40 509 GLN A O 1
ATOM 714 N N . PRO A 1 122 ? 96.868 86.499 143.395 1.00 54.97 510 PRO A N 1
ATOM 715 C CA . PRO A 1 122 ? 96.280 87.785 142.968 1.00 56.66 510 PRO A CA 1
ATOM 716 C C . PRO A 1 122 ? 96.428 88.929 143.963 1.00 58.03 510 PRO A C 1
ATOM 717 O O . PRO A 1 122 ? 96.558 90.089 143.547 1.00 60.25 510 PRO A O 1
ATOM 721 N N . GLY A 1 123 ? 96.446 88.648 145.260 1.00 59.42 511 GLY A N 1
ATOM 722 C CA . GLY A 1 123 ? 96.637 89.723 146.219 1.00 59.85 511 GLY A CA 1
ATOM 723 C C . GLY A 1 123 ? 97.998 90.397 146.123 1.00 61.93 511 GLY A C 1
ATOM 724 O O . GLY A 1 123 ? 98.104 91.618 146.254 1.00 61.91 511 GLY A O 1
ATOM 725 N N . GLU A 1 124 ? 99.055 89.618 145.907 1.00 59.96 512 GLU A N 1
ATOM 726 C CA . GLU A 1 124 ? 100.392 90.060 146.273 1.00 60.24 512 GLU A CA 1
ATOM 727 C C . GLU A 1 124 ? 101.313 90.187 145.066 1.00 54.47 512 GLU A C 1
ATOM 728 O O . GLU A 1 124 ? 101.009 89.735 143.962 1.00 54.05 512 GLU A O 1
ATOM 734 N N . SER A 1 125 ? 102.454 90.826 145.298 1.00 57.79 513 SER A N 1
ATOM 735 C CA . SER A 1 125 ? 103.492 90.988 144.293 1.00 54.26 513 SER A CA 1
ATOM 736 C C . SER A 1 125 ? 104.618 89.985 144.537 1.00 52.17 513 SER A C 1
ATOM 737 O O . SER A 1 125 ? 104.691 89.339 145.584 1.00 52.25 513 SER A O 1
ATOM 740 N N . VAL A 1 126 ? 105.505 89.860 143.541 1.00 53.44 514 VAL A N 1
ATOM 741 C CA . VAL A 1 126 ? 106.591 88.884 143.617 1.00 52.29 514 VAL A CA 1
ATOM 742 C C . VAL A 1 126 ? 107.392 89.114 144.889 1.00 51.61 514 VAL A C 1
ATOM 743 O O . VAL A 1 126 ? 107.829 90.237 145.174 1.00 49.21 514 VAL A O 1
ATOM 747 N N . LYS A 1 127 ? 107.578 88.052 145.671 1.00 51.37 515 LYS A N 1
ATOM 748 C CA . LYS A 1 127 ? 108.239 88.190 146.960 1.00 54.11 515 LYS A CA 1
ATOM 749 C C . LYS A 1 127 ? 108.896 86.875 147.359 1.00 54.65 515 LYS A C 1
ATOM 750 O O . LYS A 1 127 ? 108.779 85.847 146.678 1.00 54.37 515 LYS A O 1
ATOM 756 N N . VAL A 1 128 ? 109.580 86.924 148.491 1.00 57.01 516 VAL A N 1
ATOM 757 C CA . VAL A 1 128 ? 110.220 85.758 149.069 1.00 58.62 516 VAL A CA 1
ATOM 758 C C . VAL A 1 128 ? 109.227 85.040 149.980 1.00 59.13 516 VAL A C 1
ATOM 759 O O . VAL A 1 128 ? 108.244 85.614 150.461 1.00 57.81 516 VAL A O 1
ATOM 763 N N . GLY A 1 129 ? 109.485 83.757 150.206 1.00 60.82 517 GLY A N 1
ATOM 764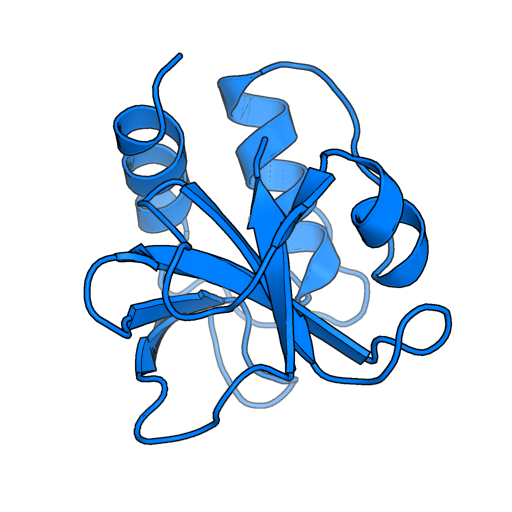 C CA . GLY A 1 129 ? 108.638 82.948 151.060 1.00 61.82 517 GLY A CA 1
ATOM 765 C C . GLY A 1 129 ? 109.441 81.814 151.656 1.00 64.26 517 GLY A C 1
ATOM 766 O O . GLY A 1 129 ? 110.532 81.479 151.184 1.00 64.72 517 GLY A O 1
ATOM 767 N N . SER A 1 130 ? 108.881 81.220 152.702 1.00 64.94 518 SER A N 1
ATOM 768 C CA . SER A 1 130 ? 109.519 80.133 153.423 1.00 68.12 518 SER A CA 1
ATOM 769 C C . SER A 1 130 ? 108.634 78.896 153.368 1.00 70.21 518 SER A C 1
ATOM 770 O O . SER A 1 130 ? 107.407 79.000 153.279 1.00 69.08 518 SER A O 1
ATOM 773 N N . VAL A 1 131 ? 109.266 77.719 153.406 1.00 68.43 519 VAL A N 1
ATOM 774 C CA . VAL A 1 131 ? 108.492 76.487 153.485 1.00 71.50 519 VAL A CA 1
ATOM 775 C C . VAL A 1 131 ? 107.856 76.334 154.856 1.00 74.81 519 VAL A C 1
ATOM 776 O O . VAL A 1 131 ? 106.940 75.521 155.026 1.00 76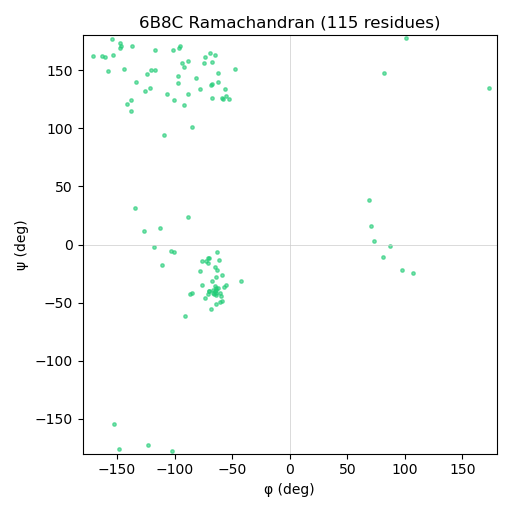.46 519 VAL A O 1
ATOM 780 N N . GLN A 1 132 ? 108.324 77.096 155.846 1.00 74.29 520 GLN A N 1
ATOM 781 C CA . GLN A 1 132 ? 107.649 77.137 157.135 1.00 76.54 520 GLN A CA 1
ATOM 782 C C . GLN A 1 132 ? 106.335 77.902 157.063 1.00 71.79 520 GLN A C 1
ATOM 783 O O . GLN A 1 132 ? 105.534 77.824 158.000 1.00 72.63 520 GLN A O 1
ATOM 789 N N . TRP A 1 133 ? 106.106 78.651 155.985 1.00 73.67 521 TRP A N 1
ATOM 790 C CA . TRP A 1 133 ? 104.821 79.303 155.755 1.00 70.53 521 TRP A CA 1
ATOM 791 C C . TRP A 1 133 ? 103.892 78.408 154.937 1.00 69.75 521 TRP A C 1
ATOM 792 O O . TRP A 1 133 ? 102.818 78.017 155.407 1.00 70.64 521 TRP A O 1
ATOM 803 N N . PHE A 1 134 ? 104.303 78.069 153.714 1.00 69.67 522 PHE A N 1
ATOM 804 C CA . PHE A 1 134 ? 103.529 77.206 152.824 1.00 70.10 522 PHE A CA 1
ATOM 805 C C . PHE A 1 134 ? 104.502 76.240 152.165 1.00 70.49 522 PHE A C 1
ATOM 806 O O . PHE A 1 134 ? 105.382 76.661 151.409 1.00 68.85 522 PHE A O 1
ATOM 814 N N . ALA A 1 135 ? 104.350 74.949 152.459 1.00 72.05 523 ALA A N 1
ATOM 815 C CA . ALA A 1 135 ? 105.317 73.940 152.043 1.00 73.77 523 ALA A CA 1
ATOM 816 C C . ALA A 1 135 ? 104.975 73.417 150.655 1.00 74.77 523 ALA A C 1
ATOM 817 O O . ALA A 1 135 ? 103.826 73.026 150.415 1.00 73.38 523 ALA A O 1
ATOM 819 N N . PRO A 1 136 ? 105.931 73.380 149.732 1.00 72.37 524 PRO A N 1
ATOM 820 C CA . PRO A 1 136 ? 105.665 72.774 148.426 1.00 74.25 524 PRO A CA 1
ATOM 821 C C . PRO A 1 136 ? 105.613 71.262 148.537 1.00 77.53 524 PRO A C 1
ATOM 822 O O . PRO A 1 136 ? 106.091 70.660 149.501 1.00 78.82 524 PRO A O 1
ATOM 826 N N . ASP A 1 137 ? 105.012 70.645 147.523 1.00 76.62 525 ASP A N 1
ATOM 827 C CA . ASP A 1 137 ? 104.821 69.200 147.536 1.00 81.87 525 ASP A CA 1
ATOM 828 C C . ASP A 1 137 ? 106.020 68.441 146.974 1.00 81.93 525 ASP A C 1
ATOM 829 O O . ASP A 1 137 ? 106.414 67.419 147.545 1.00 84.60 525 ASP A O 1
ATOM 834 N N . PHE A 1 138 ? 106.619 68.899 145.875 1.00 85.35 526 PHE A N 1
ATOM 835 C CA . PHE A 1 138 ? 107.861 68.266 145.415 1.00 86.70 526 PHE A CA 1
ATOM 836 C C . PHE A 1 138 ? 108.731 69.318 144.735 1.00 83.83 526 PHE A C 1
ATOM 837 O O . PHE A 1 138 ? 108.395 70.505 144.715 1.00 80.28 526 PHE A O 1
ATOM 845 N N . ALA A 1 139 ? 109.865 68.889 144.179 1.00 87.89 527 ALA A N 1
ATOM 846 C CA . ALA A 1 139 ? 110.779 69.803 143.519 1.00 86.52 527 ALA A CA 1
ATOM 847 C C . ALA A 1 139 ? 111.269 69.170 142.226 1.00 89.11 527 ALA A C 1
ATOM 848 O O . ALA A 1 139 ? 111.041 67.989 141.955 1.00 91.45 527 ALA A O 1
ATOM 850 N N . VAL A 1 140 ? 111.959 69.979 141.428 1.00 86.40 528 VAL A N 1
ATOM 851 C CA . VAL A 1 140 ? 112.445 69.585 140.113 1.00 89.85 528 VAL A CA 1
ATOM 852 C C . VAL A 1 140 ? 113.821 70.204 139.926 1.00 90.81 528 VAL A C 1
ATOM 853 O O . VAL A 1 140 ? 113.971 71.430 140.010 1.00 87.78 528 VAL A O 1
ATOM 857 N N . SER A 1 141 ? 114.824 69.356 139.706 1.00 93.06 529 SER A N 1
ATOM 858 C CA . SER A 1 141 ? 116.171 69.807 139.396 1.00 95.15 529 SER A CA 1
ATOM 859 C C . SER A 1 141 ? 116.274 70.161 137.921 1.00 96.48 529 SER A C 1
ATOM 860 O O . SER A 1 141 ? 115.669 69.506 137.064 1.00 98.19 529 SER A O 1
ATOM 863 N N . MET A 1 142 ? 117.050 71.200 137.633 1.00 95.53 530 MET A N 1
ATOM 864 C CA . MET A 1 142 ? 117.176 71.733 136.285 1.00 97.40 530 MET A CA 1
ATOM 865 C C . MET A 1 142 ? 118.626 71.690 135.811 1.00 101.19 530 MET A C 1
ATOM 866 O O . MET A 1 142 ? 119.474 72.437 136.304 1.00 100.95 530 MET A O 1
#

Foldseek 3Di:
DDLVQLVVLLVVLFQQAADVLDQDSVHHAFQSSLQNSCCVPPVDGQDSDDQSNQPPAAKAAPQPADRQWKFFADDRVDTDGIFTDHPDQKTWGNDDNVGGIDIDGCVVPNTDIIGDD

Sequence (117 aa):
VNGAAIVAEAYKYIGTPYVWGGKDPSGFDCSGFTRYVYLQVTGRDIGGWTVPQESAGTKISVSQAKAGDLLFWGSPGGTYHVAIALGGGQYIHAPQPGESVKVGSVQWFAPDFAVSM